Protein AF-A0AAU9BW46-F1 (afdb_monomer)

Radius of gyration: 16.46 Å; Cα contacts (8 Å, |Δi|>4): 139; chains: 1; bounding box: 34×25×50 Å

Solvent-accessible surface area (backbone atoms only — not comparable to full-atom values): 5213 Å² total; per-residue (Å²): 108,73,66,57,55,55,42,40,76,72,70,44,59,46,84,74,39,66,49,77,47,81,48,74,54,96,91,35,59,17,41,37,42,37,35,44,33,56,28,46,78,78,49,28,61,73,22,16,72,78,42,52,67,78,56,46,56,50,44,50,71,77,39,77,82,71,76,72,53,60,45,56,74,70,33,78,75,46,66,50,75,49,76,44,75,57,80,134

Structure (mmCIF, N/CA/C/O backbone):
data_AF-A0AAU9BW46-F1
#
_entry.id   AF-A0AAU9BW46-F1
#
loop_
_atom_site.group_PDB
_atom_site.id
_atom_site.type_symbol
_atom_site.label_atom_id
_atom_site.label_alt_id
_atom_site.label_comp_id
_atom_site.label_asym_id
_atom_site.lab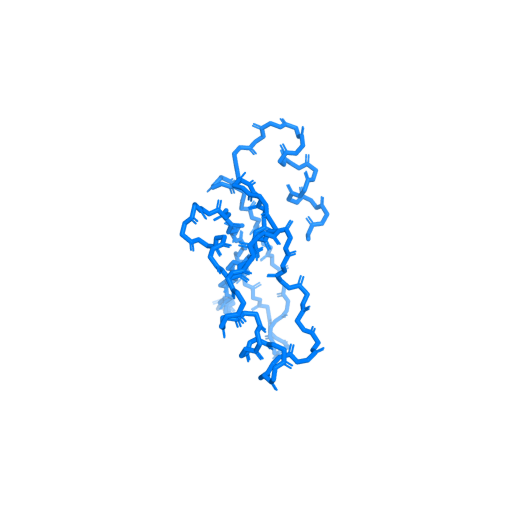el_entity_id
_atom_site.label_seq_id
_atom_site.pdbx_PDB_ins_code
_atom_site.Cartn_x
_atom_site.Cartn_y
_atom_site.Cartn_z
_atom_site.occupancy
_atom_site.B_iso_or_equiv
_atom_site.auth_seq_id
_atom_site.auth_comp_id
_atom_site.auth_asym_id
_atom_site.auth_atom_id
_atom_site.pdbx_PDB_model_num
ATOM 1 N N . MET A 1 1 ? -3.228 6.180 1.575 1.00 68.31 1 MET A N 1
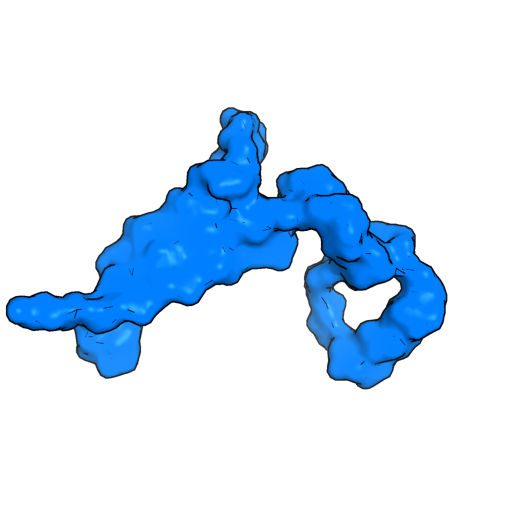ATOM 2 C CA . MET A 1 1 ? -3.236 6.695 2.967 1.00 68.31 1 MET A CA 1
ATOM 3 C C . MET A 1 1 ? -2.361 7.940 3.042 1.00 68.31 1 MET A C 1
ATOM 5 O O . MET A 1 1 ? -1.147 7.791 3.133 1.00 68.31 1 MET A O 1
ATOM 9 N N . PRO A 1 2 ? -2.937 9.154 3.003 1.00 86.19 2 PRO A N 1
ATOM 10 C CA . PRO A 1 2 ? -2.156 10.396 2.941 1.00 86.19 2 PRO A CA 1
ATOM 11 C C . PRO A 1 2 ? -1.124 10.550 4.068 1.00 86.19 2 PRO A C 1
ATOM 13 O O . PRO A 1 2 ? -0.046 11.098 3.861 1.00 86.19 2 PRO A O 1
ATOM 16 N N . GLU A 1 3 ? -1.418 10.028 5.262 1.00 93.62 3 GLU A N 1
ATOM 17 C CA . GLU A 1 3 ? -0.468 10.049 6.376 1.00 93.62 3 GLU A CA 1
ATOM 18 C C . GLU A 1 3 ? 0.784 9.198 6.122 1.00 93.62 3 GLU A C 1
ATOM 20 O O . GLU A 1 3 ? 1.890 9.646 6.428 1.00 93.62 3 GLU A O 1
ATOM 25 N N . PHE A 1 4 ? 0.630 7.985 5.588 1.00 96.12 4 PHE A N 1
ATOM 26 C CA . PHE A 1 4 ? 1.773 7.118 5.308 1.00 96.12 4 PHE A CA 1
ATOM 27 C C . PHE A 1 4 ? 2.660 7.712 4.216 1.00 96.12 4 PHE A C 1
ATOM 29 O O . PHE A 1 4 ? 3.871 7.775 4.411 1.00 96.12 4 PHE A O 1
ATOM 36 N N . GLU A 1 5 ? 2.067 8.266 3.156 1.00 95.94 5 GLU A N 1
ATOM 37 C CA . GLU A 1 5 ? 2.827 8.971 2.116 1.00 95.94 5 GLU A CA 1
ATOM 38 C C . GLU A 1 5 ? 3.603 10.162 2.684 1.00 95.94 5 GLU A C 1
ATOM 40 O O . GLU A 1 5 ? 4.802 10.298 2.453 1.00 95.94 5 GLU A O 1
ATOM 45 N N . ARG A 1 6 ? 2.963 10.984 3.527 1.00 97.00 6 ARG A N 1
ATOM 46 C CA . ARG A 1 6 ? 3.633 12.102 4.209 1.00 97.00 6 ARG A CA 1
ATOM 47 C C . ARG A 1 6 ? 4.806 11.627 5.069 1.00 97.00 6 ARG A C 1
ATOM 49 O O . ARG A 1 6 ? 5.856 12.260 5.100 1.00 97.00 6 ARG A O 1
ATOM 56 N N . ARG A 1 7 ? 4.639 10.526 5.805 1.00 96.88 7 ARG A N 1
ATOM 57 C CA . ARG A 1 7 ? 5.686 9.973 6.677 1.00 96.88 7 ARG A CA 1
ATOM 58 C C . ARG A 1 7 ? 6.844 9.372 5.875 1.00 96.88 7 ARG A C 1
ATOM 60 O O . ARG A 1 7 ? 7.987 9.612 6.258 1.00 96.88 7 ARG A O 1
ATOM 67 N N . LYS A 1 8 ? 6.563 8.666 4.773 1.00 96.69 8 LYS A N 1
ATOM 68 C CA . LYS A 1 8 ? 7.570 8.192 3.808 1.00 96.69 8 LYS A CA 1
ATOM 69 C C . LYS A 1 8 ? 8.357 9.368 3.227 1.00 96.69 8 LYS A C 1
ATOM 71 O O . LYS A 1 8 ? 9.582 9.350 3.264 1.00 96.69 8 LYS A O 1
ATOM 76 N N . ALA A 1 9 ? 7.667 10.420 2.777 1.00 96.19 9 ALA A N 1
ATOM 77 C CA . ALA A 1 9 ? 8.292 11.629 2.231 1.00 96.19 9 ALA A CA 1
ATOM 78 C C . ALA A 1 9 ? 9.216 12.338 3.242 1.00 96.19 9 ALA A C 1
ATOM 80 O O . ALA A 1 9 ? 10.221 12.924 2.856 1.00 96.19 9 ALA A O 1
ATOM 81 N N . ASN A 1 10 ? 8.929 12.215 4.541 1.00 96.75 10 ASN A N 1
ATOM 82 C CA . ASN A 1 10 ? 9.789 12.696 5.628 1.00 96.75 10 ASN A CA 1
ATOM 83 C C . ASN A 1 10 ? 10.925 11.718 6.005 1.00 96.75 10 ASN A C 1
ATOM 85 O O . ASN A 1 10 ? 11.512 11.840 7.080 1.00 96.75 10 ASN A O 1
ATOM 89 N N . GLY A 1 11 ? 11.215 10.723 5.163 1.00 94.56 11 GLY A N 1
ATOM 90 C CA . GLY A 1 11 ? 12.336 9.796 5.324 1.00 94.56 11 GLY A CA 1
ATOM 91 C C . GLY A 1 11 ? 12.085 8.624 6.273 1.00 94.56 11 GLY A C 1
ATOM 92 O O . GLY A 1 11 ? 13.024 7.895 6.591 1.00 94.56 11 GLY A O 1
ATOM 93 N N . LYS A 1 12 ? 10.848 8.404 6.747 1.00 94.81 12 LYS A N 1
ATOM 94 C CA . LYS A 1 12 ? 10.550 7.197 7.535 1.00 94.81 12 LYS A CA 1
ATOM 95 C C . LYS A 1 12 ? 10.490 5.971 6.611 1.00 94.81 12 LYS A C 1
ATOM 97 O O . LYS A 1 12 ? 9.736 6.013 5.639 1.00 94.81 12 LYS A O 1
ATOM 102 N N . PRO A 1 13 ? 11.195 4.868 6.930 1.00 95.56 13 PRO A N 1
ATOM 103 C CA . PRO A 1 13 ? 11.077 3.617 6.181 1.00 95.56 13 PRO A CA 1
ATOM 104 C C . PRO A 1 13 ? 9.631 3.114 6.141 1.00 95.56 13 PRO A C 1
ATOM 106 O O . PRO A 1 13 ? 8.959 3.119 7.177 1.00 95.56 13 PRO A O 1
ATOM 109 N N . VAL A 1 14 ? 9.165 2.640 4.977 1.00 96.69 14 VAL A N 1
ATOM 110 C CA . VAL A 1 14 ? 7.786 2.140 4.796 1.00 96.69 14 VAL A CA 1
ATOM 111 C C . VAL A 1 14 ? 7.479 0.990 5.757 1.00 96.69 14 VAL A C 1
ATOM 113 O O . VAL A 1 14 ? 6.402 0.941 6.344 1.00 96.69 14 VAL A O 1
ATOM 116 N N . THR A 1 15 ? 8.459 0.126 6.015 1.00 95.12 15 THR A N 1
ATOM 117 C CA . THR A 1 15 ? 8.358 -1.013 6.945 1.00 95.12 15 THR A CA 1
ATOM 118 C C . THR A 1 15 ? 8.051 -0.631 8.399 1.00 95.12 15 THR A C 1
ATOM 120 O O . THR A 1 15 ? 7.590 -1.480 9.166 1.00 95.12 15 THR A O 1
ATOM 123 N N . LEU A 1 16 ? 8.271 0.634 8.777 1.00 96.31 16 LEU A N 1
ATOM 124 C CA . LEU A 1 16 ? 7.991 1.193 10.105 1.00 96.31 16 LEU A CA 1
ATOM 125 C C . LEU A 1 16 ? 6.719 2.061 10.132 1.00 96.31 16 LEU A C 1
ATOM 127 O O . LEU A 1 16 ? 6.425 2.728 11.131 1.00 96.31 16 LEU A O 1
ATOM 131 N N . LEU A 1 17 ? 5.973 2.125 9.028 1.00 97.75 17 LEU A N 1
ATOM 132 C CA . LEU A 1 17 ? 4.740 2.898 8.954 1.00 97.75 17 LEU A CA 1
ATOM 133 C C . LEU A 1 17 ? 3.569 2.085 9.492 1.00 97.75 17 LEU A C 1
ATOM 135 O O . LEU A 1 17 ? 2.959 1.275 8.798 1.00 97.75 17 LEU A O 1
ATOM 139 N N . GLU A 1 18 ? 3.259 2.356 10.753 1.00 97.38 18 GLU A N 1
ATOM 140 C CA . GLU A 1 18 ? 2.105 1.805 11.454 1.00 97.38 18 GLU A CA 1
ATOM 141 C C . GLU A 1 18 ? 1.181 2.924 11.956 1.00 97.38 18 GLU A C 1
ATOM 143 O O . GLU A 1 18 ? 1.631 4.051 12.220 1.00 97.38 18 GLU A O 1
ATOM 148 N N . HIS A 1 19 ? -0.111 2.617 12.056 1.00 96.38 19 HIS A N 1
ATOM 149 C CA . HIS A 1 19 ? -1.149 3.467 12.636 1.00 96.38 19 HIS A CA 1
ATOM 150 C C . HIS A 1 19 ? -2.091 2.617 13.491 1.00 96.38 19 HIS A C 1
ATOM 152 O O . HIS A 1 19 ? -2.426 1.493 13.120 1.00 96.38 19 HIS A O 1
ATOM 158 N N . TYR A 1 20 ? -2.527 3.172 14.617 1.00 96.75 20 TYR A N 1
ATOM 159 C CA . TYR A 1 20 ? -3.392 2.507 15.580 1.00 96.75 20 TYR A CA 1
ATOM 160 C C . TYR A 1 20 ? -4.551 3.433 15.921 1.00 96.75 20 TYR A C 1
ATOM 162 O O . TYR A 1 20 ? -4.329 4.602 16.230 1.00 96.75 20 TYR A O 1
ATOM 170 N N . GLU A 1 21 ? -5.770 2.909 15.884 1.00 96.88 21 GLU A N 1
ATOM 171 C CA . GLU A 1 21 ? -6.977 3.680 16.170 1.00 96.88 21 GLU A CA 1
ATOM 172 C C . GLU A 1 21 ? -8.001 2.857 16.954 1.00 96.88 21 GLU A C 1
ATOM 174 O O . GLU A 1 21 ? -8.088 1.634 16.817 1.00 96.88 21 GLU A O 1
ATOM 179 N N . VAL A 1 22 ? -8.814 3.546 17.757 1.00 96.94 22 VAL A N 1
ATOM 180 C CA . VAL A 1 22 ? -10.104 3.017 18.206 1.00 96.94 22 VAL A CA 1
ATOM 181 C C . VAL A 1 22 ? -11.148 3.476 17.198 1.00 96.94 22 VAL A C 1
ATOM 183 O O . VAL A 1 22 ? -11.266 4.661 16.898 1.00 96.94 22 VAL A O 1
ATOM 186 N N . THR A 1 23 ? -11.889 2.524 16.654 1.00 96.06 23 THR A N 1
ATOM 187 C CA . THR A 1 23 ? -12.888 2.725 15.610 1.00 96.06 23 THR A CA 1
ATOM 188 C C . THR A 1 23 ? -14.155 1.941 15.945 1.00 96.06 23 THR A C 1
ATOM 190 O O . THR A 1 23 ? -14.273 1.330 17.009 1.00 96.06 23 THR A O 1
ATOM 193 N N . THR A 1 24 ? -15.125 1.949 15.041 1.00 96.12 24 THR A N 1
ATOM 194 C CA . THR A 1 24 ? -16.315 1.105 15.133 1.00 96.12 24 THR A CA 1
ATOM 195 C C . THR A 1 24 ? -16.239 0.006 14.080 1.00 96.12 2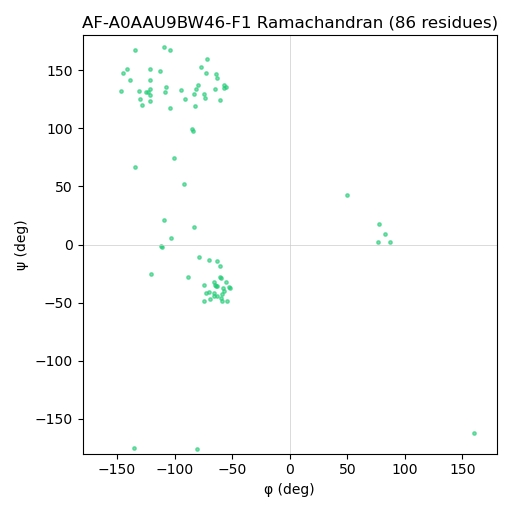4 THR A C 1
ATOM 197 O O . THR A 1 24 ? -15.998 0.272 12.902 1.00 96.12 24 THR A O 1
ATOM 200 N N . TYR A 1 25 ? -16.470 -1.239 14.490 1.00 95.25 25 TYR A N 1
ATOM 201 C CA . TYR A 1 25 ? -16.548 -2.396 13.601 1.00 95.25 25 TYR A CA 1
ATOM 202 C C . TYR A 1 25 ? -17.845 -3.158 13.882 1.00 95.25 25 TYR A C 1
ATOM 204 O O . TYR A 1 25 ? -18.091 -3.570 15.013 1.00 95.25 25 TYR A O 1
ATOM 212 N N . HIS A 1 26 ? -18.714 -3.283 12.871 1.00 93.94 26 HIS A N 1
ATOM 213 C CA . HIS A 1 26 ? -20.061 -3.871 13.003 1.00 93.94 26 HIS A CA 1
ATOM 214 C C . HIS A 1 26 ? -20.884 -3.289 14.167 1.00 93.94 26 HIS A C 1
ATOM 216 O O . HIS A 1 26 ? -21.527 -4.014 14.921 1.00 93.94 26 HIS A O 1
ATOM 222 N N . GLY A 1 27 ? -20.834 -1.962 14.337 1.00 95.19 27 GLY A N 1
ATOM 223 C CA . GLY A 1 27 ? -21.579 -1.239 15.377 1.00 95.19 27 GLY A CA 1
ATOM 224 C C . GLY A 1 27 ? -21.001 -1.341 16.792 1.00 95.19 27 GLY A C 1
ATOM 225 O O . GLY A 1 27 ? -21.584 -0.778 17.713 1.00 95.19 27 GLY A O 1
ATOM 226 N N . LYS A 1 28 ? -19.864 -2.020 16.979 1.00 96.06 28 LYS A N 1
ATOM 227 C CA . LYS A 1 28 ? -19.198 -2.170 18.278 1.00 96.06 28 LYS A CA 1
ATOM 228 C C . LYS A 1 28 ? -17.857 -1.431 18.314 1.00 96.06 28 LYS A C 1
ATOM 230 O O . LYS A 1 28 ? -17.207 -1.326 17.267 1.00 96.06 28 LYS A O 1
ATOM 235 N N . PRO A 1 29 ? -17.420 -0.933 19.484 1.00 97.12 29 PRO A N 1
ATOM 236 C CA . PRO A 1 29 ? -16.068 -0.416 19.659 1.00 97.12 29 PRO A CA 1
ATOM 237 C C . PRO A 1 29 ? -15.024 -1.469 19.276 1.00 97.12 29 PRO A C 1
ATOM 239 O O . PRO A 1 29 ? -15.147 -2.646 19.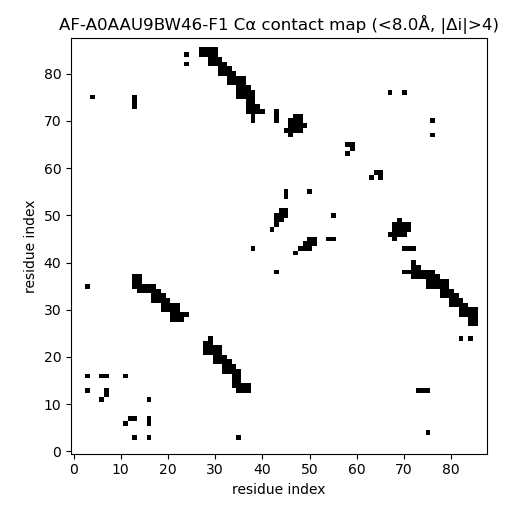615 1.00 97.12 29 PRO A O 1
ATOM 242 N N . ALA A 1 30 ? -14.003 -1.049 18.541 1.00 97.81 30 ALA A N 1
ATOM 243 C CA . ALA A 1 30 ? -12.960 -1.924 18.037 1.00 97.81 30 ALA A CA 1
ATOM 244 C C . ALA A 1 30 ? -11.612 -1.211 18.028 1.00 97.81 30 ALA A C 1
ATOM 246 O O . ALA A 1 30 ? -11.532 -0.012 17.772 1.00 97.81 30 ALA A O 1
ATOM 247 N N . PHE A 1 31 ? -10.543 -1.962 18.251 1.00 97.69 31 PHE A N 1
ATOM 248 C CA . PHE A 1 31 ? -9.184 -1.502 18.017 1.00 97.69 31 PHE A CA 1
ATOM 249 C C . PHE A 1 31 ? -8.736 -1.944 16.626 1.00 97.69 31 PHE A C 1
ATOM 251 O O . PHE A 1 31 ? -8.908 -3.110 16.258 1.00 97.69 31 PHE A O 1
ATOM 258 N N . ARG A 1 32 ? -8.150 -1.028 15.853 1.00 97.69 32 ARG A N 1
ATOM 259 C CA . ARG A 1 32 ? -7.589 -1.315 14.533 1.00 97.69 32 ARG A CA 1
ATOM 260 C C . ARG A 1 32 ? -6.118 -0.926 14.469 1.00 97.69 32 ARG A C 1
ATOM 262 O O . ARG A 1 32 ? -5.742 0.194 14.798 1.00 97.69 32 ARG A O 1
ATOM 269 N N . CYS A 1 33 ? -5.311 -1.852 13.967 1.00 97.50 33 CYS A N 1
ATOM 270 C CA . CYS A 1 33 ? -3.925 -1.637 13.577 1.00 97.50 33 CYS A CA 1
ATOM 271 C C . CYS A 1 33 ? -3.815 -1.654 12.050 1.00 97.50 33 CYS A C 1
ATOM 273 O O . CYS A 1 33 ? -4.386 -2.527 11.395 1.00 97.50 33 CYS A O 1
ATOM 275 N N . LEU A 1 34 ? -3.065 -0.705 11.495 1.00 97.75 34 LEU A N 1
ATOM 276 C CA . LEU A 1 34 ? -2.714 -0.622 10.085 1.00 97.75 34 LEU A CA 1
ATOM 277 C C . LEU A 1 34 ? -1.194 -0.637 9.935 1.00 97.75 34 LEU A C 1
ATOM 279 O O . LEU A 1 34 ? -0.511 0.135 10.607 1.00 97.75 34 LEU A O 1
ATOM 283 N N . LYS A 1 35 ? -0.671 -1.442 9.008 1.00 97.75 35 LYS A N 1
ATOM 284 C CA . LYS A 1 35 ? 0.758 -1.498 8.670 1.00 97.75 35 LYS A CA 1
ATOM 285 C C . LYS A 1 35 ? 0.971 -1.395 7.166 1.00 97.75 35 LYS A C 1
ATOM 287 O O . LYS A 1 35 ? 0.392 -2.179 6.416 1.00 97.75 35 LYS A O 1
ATOM 292 N N . ALA A 1 36 ? 1.785 -0.436 6.729 1.00 97.75 36 ALA A N 1
ATOM 293 C CA . ALA A 1 36 ? 2.091 -0.253 5.313 1.00 97.75 36 ALA A CA 1
ATOM 294 C C . ALA A 1 36 ? 2.849 -1.458 4.735 1.00 97.75 36 ALA A C 1
ATOM 296 O O . ALA A 1 36 ? 3.656 -2.094 5.416 1.00 97.75 36 ALA A O 1
ATOM 297 N N . ILE A 1 37 ? 2.598 -1.742 3.460 1.00 97.19 37 ILE A N 1
ATOM 298 C CA . ILE A 1 37 ? 3.284 -2.768 2.67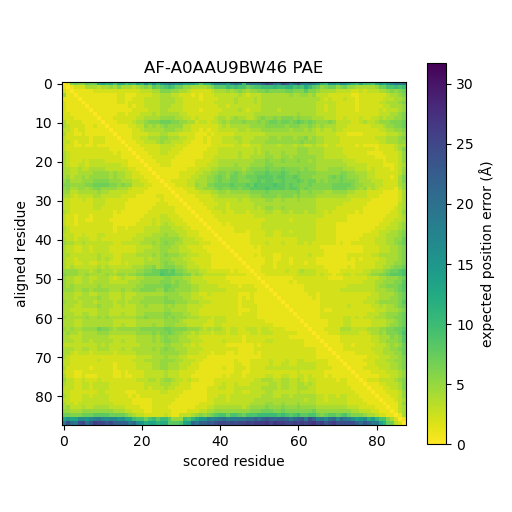9 1.00 97.19 37 ILE A CA 1
ATOM 299 C C . ILE A 1 37 ? 4.266 -2.062 1.755 1.00 97.19 37 ILE A C 1
ATOM 301 O O . ILE A 1 37 ? 3.862 -1.283 0.893 1.00 97.19 37 ILE A O 1
ATOM 305 N N . GLU A 1 38 ? 5.548 -2.344 1.938 1.00 97.19 38 GLU A N 1
ATOM 306 C CA . GLU A 1 38 ? 6.598 -1.884 1.036 1.00 97.19 38 GLU A CA 1
ATOM 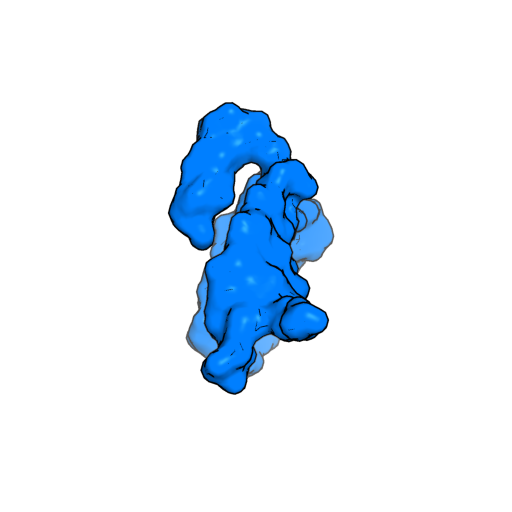307 C C . GLU A 1 38 ? 6.690 -2.805 -0.184 1.00 97.19 38 GLU A C 1
ATOM 309 O O . GLU A 1 38 ? 6.719 -4.032 -0.051 1.00 97.19 38 GLU A O 1
ATOM 314 N N . THR A 1 39 ? 6.765 -2.227 -1.377 1.00 97.44 39 THR A N 1
ATOM 315 C CA . THR A 1 39 ? 7.040 -2.971 -2.607 1.00 97.44 39 THR A CA 1
ATOM 316 C C . THR A 1 39 ? 8.509 -3.386 -2.671 1.00 97.44 39 THR A C 1
ATOM 318 O O . THR A 1 39 ? 9.437 -2.580 -2.593 1.00 97.44 39 THR A O 1
ATOM 321 N N . GLN A 1 40 ? 8.726 -4.683 -2.862 1.00 97.00 40 GLN A N 1
ATOM 322 C CA . GLN A 1 40 ? 10.040 -5.296 -3.045 1.00 97.00 40 GLN A CA 1
ATOM 323 C C . GLN A 1 40 ? 10.266 -5.656 -4.523 1.00 97.00 40 GLN A C 1
ATOM 325 O O . GLN A 1 40 ? 9.303 -5.694 -5.293 1.00 97.00 40 GLN A O 1
ATOM 330 N N . PRO A 1 41 ? 11.499 -5.998 -4.951 1.00 97.31 41 PRO A N 1
ATOM 331 C CA . PRO A 1 41 ? 11.774 -6.346 -6.349 1.00 97.31 41 PRO A CA 1
ATOM 332 C C . PRO A 1 41 ? 10.853 -7.432 -6.924 1.00 97.31 41 PRO A C 1
ATOM 334 O O . PRO A 1 41 ? 10.432 -7.349 -8.075 1.00 97.31 41 PRO A O 1
ATOM 337 N N . ALA A 1 42 ? 10.477 -8.429 -6.117 1.00 96.31 42 ALA A N 1
ATOM 338 C CA . ALA A 1 42 ? 9.567 -9.490 -6.547 1.00 96.31 42 ALA A CA 1
ATOM 339 C C . ALA A 1 42 ? 8.146 -8.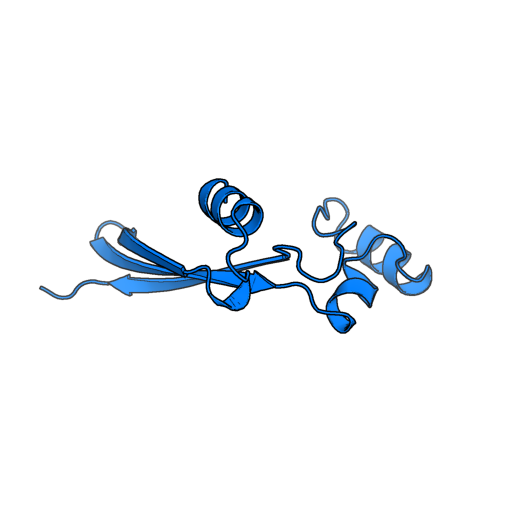978 -6.852 1.00 96.31 42 ALA A C 1
ATOM 341 O O . ALA A 1 42 ? 7.487 -9.504 -7.749 1.00 96.31 42 ALA A O 1
ATOM 342 N N . CYS A 1 43 ? 7.687 -7.938 -6.148 1.00 97.62 43 CYS A N 1
ATOM 343 C CA . CYS A 1 43 ? 6.372 -7.327 -6.352 1.00 97.62 43 CYS A CA 1
ATOM 344 C C . CYS A 1 43 ? 6.254 -6.721 -7.757 1.00 97.62 43 CYS A C 1
ATOM 346 O O . CYS A 1 43 ? 5.202 -6.801 -8.391 1.00 97.62 43 CYS A O 1
ATOM 348 N N . LEU A 1 44 ? 7.351 -6.157 -8.272 1.00 97.50 44 LEU A N 1
ATOM 349 C CA . LEU A 1 44 ? 7.350 -5.388 -9.517 1.00 97.50 44 LEU A CA 1
ATOM 350 C C . LEU A 1 44 ? 7.132 -6.241 -10.770 1.00 97.50 44 LEU A C 1
ATOM 352 O O . LEU A 1 44 ? 6.782 -5.707 -11.816 1.00 97.50 44 LEU A O 1
ATOM 356 N N . ARG A 1 45 ? 7.240 -7.571 -10.663 1.00 96.38 45 ARG A N 1
ATOM 357 C CA . ARG A 1 45 ? 6.931 -8.482 -11.774 1.00 96.38 45 ARG A CA 1
ATOM 358 C C . ARG A 1 45 ? 5.480 -8.368 -12.255 1.00 96.38 45 ARG A C 1
ATOM 360 O O . ARG A 1 45 ? 5.214 -8.659 -13.419 1.00 96.38 45 ARG A O 1
ATOM 367 N N . CYS A 1 46 ? 4.568 -7.972 -11.367 1.00 97.19 46 CYS A N 1
ATOM 368 C CA . CYS A 1 46 ? 3.152 -7.760 -11.677 1.00 97.19 46 CYS A CA 1
ATOM 369 C C . CYS A 1 46 ? 2.690 -6.326 -11.400 1.00 97.19 46 CYS A C 1
ATOM 371 O O . CYS A 1 46 ? 1.722 -5.883 -12.001 1.00 97.19 46 CYS A O 1
ATOM 373 N N . HIS A 1 47 ? 3.365 -5.619 -10.493 1.00 97.81 47 HIS A N 1
ATOM 374 C CA . HIS A 1 47 ? 2.942 -4.310 -9.999 1.00 97.81 47 HIS A CA 1
ATOM 375 C C . HIS A 1 47 ? 3.854 -3.159 -10.466 1.00 97.81 47 HIS A C 1
ATOM 377 O O . HIS A 1 47 ? 3.602 -2.008 -10.129 1.00 97.81 47 HIS A O 1
ATOM 383 N N . GLY A 1 48 ? 4.923 -3.445 -11.215 1.00 97.31 48 GLY A N 1
ATOM 384 C CA . GLY A 1 48 ? 5.883 -2.438 -11.677 1.00 97.31 48 GLY A CA 1
ATOM 385 C C . GLY A 1 48 ? 5.422 -1.649 -12.903 1.00 97.31 48 GLY A C 1
ATOM 386 O O . GLY A 1 48 ? 4.303 -1.822 -13.385 1.00 97.31 48 GLY A O 1
ATOM 387 N N . GLU A 1 49 ? 6.304 -0.788 -13.411 1.00 95.94 49 GLU A N 1
ATOM 388 C CA . GLU A 1 49 ? 6.129 -0.097 -14.701 1.00 95.94 49 GLU A CA 1
ATOM 389 C C . GLU A 1 49 ? 6.338 -1.063 -15.884 1.00 95.94 49 GLU A C 1
ATOM 391 O O . GLU A 1 49 ? 5.532 -1.100 -16.813 1.00 95.94 49 GLU A O 1
ATOM 396 N N . ASP A 1 50 ? 7.356 -1.926 -15.799 1.00 95.50 50 ASP A N 1
ATOM 397 C CA . ASP A 1 50 ? 7.744 -2.864 -16.860 1.00 95.50 50 ASP A CA 1
ATOM 398 C C . ASP A 1 50 ? 7.230 -4.292 -16.598 1.00 95.50 50 ASP A C 1
ATOM 400 O O . ASP A 1 50 ? 7.975 -5.206 -16.224 1.00 95.50 50 ASP A O 1
ATOM 404 N N . ILE A 1 51 ? 5.927 -4.508 -16.795 1.00 97.44 51 ILE A N 1
ATOM 405 C CA . ILE A 1 51 ? 5.287 -5.821 -16.602 1.00 97.44 51 ILE A CA 1
ATOM 406 C C . ILE A 1 51 ? 5.459 -6.695 -17.862 1.00 97.44 51 ILE A C 1
ATOM 408 O O . ILE A 1 51 ? 5.096 -6.272 -18.963 1.00 97.44 51 ILE A O 1
ATOM 412 N N . PRO A 1 52 ? 5.923 -7.959 -17.748 1.00 97.31 52 PRO A N 1
ATOM 413 C CA . PRO A 1 52 ? 6.031 -8.863 -18.893 1.00 97.31 52 PRO A CA 1
ATOM 414 C C . PRO A 1 52 ? 4.694 -9.071 -19.621 1.00 97.31 52 PRO A C 1
ATOM 416 O O . PRO A 1 52 ? 3.681 -9.392 -19.000 1.00 97.31 52 PRO A O 1
ATOM 419 N N . ALA A 1 53 ? 4.703 -9.005 -20.957 1.00 97.56 53 ALA A N 1
ATOM 420 C CA . ALA A 1 53 ? 3.489 -9.058 -21.781 1.00 97.56 53 ALA A CA 1
ATOM 421 C C . ALA A 1 53 ? 2.537 -10.250 -21.510 1.00 97.56 53 ALA A C 1
ATOM 423 O O . ALA A 1 53 ? 1.322 -10.058 -21.576 1.00 97.56 53 ALA A O 1
ATOM 424 N N . PRO A 1 54 ? 3.004 -11.484 -21.212 1.00 97.44 54 PRO A N 1
ATOM 425 C CA . PRO A 1 54 ? 2.098 -12.573 -20.838 1.00 97.44 54 PRO A CA 1
ATOM 426 C C . PRO A 1 54 ? 1.344 -12.320 -19.526 1.00 97.44 54 PRO A C 1
ATOM 428 O O . PRO A 1 54 ? 0.184 -12.706 -19.416 1.00 97.44 54 PRO A O 1
ATOM 431 N N . ILE A 1 55 ? 1.989 -11.666 -18.554 1.00 97.31 55 ILE A N 1
ATOM 432 C CA . ILE A 1 55 ? 1.391 -11.315 -17.261 1.00 97.31 55 ILE A CA 1
ATOM 433 C C . ILE A 1 55 ? 0.421 -10.155 -17.455 1.00 97.31 55 ILE A C 1
ATOM 435 O O . ILE A 1 55 ? -0.730 -10.270 -17.049 1.00 97.31 55 ILE A O 1
ATOM 439 N N . LEU A 1 56 ? 0.852 -9.095 -18.146 1.00 96.94 56 LEU A N 1
ATOM 440 C CA . LEU A 1 56 ? 0.026 -7.918 -18.417 1.00 96.94 56 LEU A CA 1
ATOM 441 C C . LEU A 1 56 ? -1.296 -8.298 -19.094 1.00 96.94 56 LEU A C 1
ATOM 443 O O . LEU A 1 56 ? -2.359 -7.957 -18.590 1.00 96.94 56 LEU A O 1
ATOM 447 N N . ARG A 1 57 ? -1.243 -9.121 -20.153 1.00 97.81 57 ARG A N 1
ATOM 448 C CA . ARG A 1 57 ? -2.452 -9.619 -20.831 1.00 97.81 57 ARG A CA 1
ATOM 449 C C . ARG A 1 57 ? -3.400 -10.353 -19.885 1.00 97.81 57 ARG A C 1
ATOM 451 O O . ARG A 1 57 ? -4.609 -10.193 -20.005 1.00 97.81 57 ARG A O 1
ATOM 458 N N . LYS A 1 58 ? -2.872 -11.167 -18.962 1.00 98.00 58 LYS A N 1
ATOM 459 C CA . LYS A 1 58 ? -3.721 -11.909 -18.024 1.00 98.00 58 LYS A CA 1
ATOM 460 C C . LYS A 1 58 ? -4.297 -11.012 -16.933 1.00 98.00 58 LYS A C 1
ATOM 462 O O . LYS A 1 58 ? -5.437 -11.223 -16.529 1.00 98.00 58 LYS A O 1
ATOM 467 N N . LEU A 1 59 ? -3.534 -10.016 -16.485 1.00 97.75 59 LEU A N 1
ATOM 468 C CA . LEU A 1 59 ? -4.028 -8.996 -15.566 1.00 97.75 59 LEU A CA 1
ATOM 469 C C . LEU A 1 59 ? -5.149 -8.175 -16.213 1.00 97.75 59 LEU A C 1
ATOM 471 O O . LEU A 1 59 ? -6.174 -7.986 -15.577 1.00 97.75 59 LEU A O 1
ATOM 475 N N . ASP A 1 60 ? -5.006 -7.761 -17.473 1.00 97.12 60 ASP A N 1
ATOM 476 C CA . ASP A 1 60 ? -6.038 -6.997 -18.191 1.00 97.12 60 ASP A CA 1
ATOM 477 C C . ASP A 1 60 ? -7.325 -7.807 -18.421 1.00 97.12 60 ASP A C 1
ATOM 479 O O . ASP A 1 60 ? -8.423 -7.261 -18.349 1.00 97.12 60 ASP A O 1
ATOM 483 N N . GLU A 1 61 ? -7.204 -9.118 -18.656 1.00 98.12 61 GLU A N 1
ATOM 484 C CA . GLU A 1 61 ? -8.351 -10.025 -18.793 1.00 98.12 61 GLU A CA 1
ATOM 485 C C . GLU A 1 61 ? -9.098 -10.224 -17.464 1.00 98.12 61 GLU A C 1
ATOM 487 O O . GLU A 1 61 ? -10.327 -10.183 -17.431 1.00 98.12 61 GLU A O 1
ATOM 492 N N . LEU A 1 62 ? -8.370 -10.473 -16.369 1.00 98.19 62 LEU A N 1
ATOM 493 C CA . LEU A 1 62 ? -8.971 -10.837 -15.079 1.00 98.19 62 LEU A CA 1
ATOM 494 C C . LEU A 1 62 ? -9.325 -9.630 -14.203 1.00 98.19 62 LEU A C 1
ATOM 496 O O . LEU A 1 62 ? -10.232 -9.717 -13.377 1.00 98.19 62 LEU A O 1
ATOM 500 N N . TYR A 1 63 ? -8.605 -8.522 -14.366 1.00 97.62 63 TYR A N 1
ATOM 501 C CA . TYR A 1 63 ? -8.692 -7.323 -13.537 1.00 97.62 63 TYR A CA 1
ATOM 502 C C . TYR A 1 63 ? -8.735 -6.064 -14.426 1.00 97.62 63 TYR A C 1
ATOM 504 O O . TYR A 1 63 ? -7.817 -5.245 -14.396 1.00 97.62 63 TYR A O 1
ATOM 512 N N . PRO A 1 64 ? -9.813 -5.853 -15.206 1.00 95.56 64 PRO A N 1
ATOM 513 C CA . PRO A 1 64 ? -9.916 -4.731 -16.151 1.00 95.56 64 PRO A CA 1
ATOM 514 C C . PRO A 1 64 ? -9.900 -3.337 -15.492 1.00 95.56 64 PRO A C 1
ATOM 516 O O . PRO A 1 64 ? -9.735 -2.334 -16.180 1.00 95.56 64 PRO A O 1
ATOM 519 N N . GLY A 1 65 ? -10.084 -3.262 -14.170 1.00 96.56 65 GLY A N 1
ATOM 520 C CA . GLY A 1 65 ? -9.989 -2.036 -13.371 1.00 96.56 65 GLY A CA 1
ATOM 521 C C . GLY A 1 65 ? -8.762 -1.985 -12.460 1.00 96.56 65 GLY A C 1
ATOM 522 O O . GLY A 1 65 ? -8.802 -1.290 -11.449 1.00 96.56 65 GLY A O 1
ATOM 523 N N . ASP A 1 66 ? -7.719 -2.766 -12.748 1.00 96.94 66 ASP A N 1
ATOM 524 C CA . ASP A 1 66 ? -6.510 -2.819 -11.928 1.00 96.94 66 ASP A CA 1
ATOM 525 C C . ASP A 1 66 ? -5.813 -1.450 -11.840 1.00 96.94 66 ASP A C 1
ATOM 527 O O . ASP A 1 66 ? -5.459 -0.842 -12.850 1.00 96.94 66 ASP A O 1
ATOM 531 N N . GLN A 1 67 ? -5.610 -0.980 -10.609 1.00 95.44 67 GLN A N 1
ATOM 532 C CA . GLN A 1 67 ? -4.904 0.263 -10.285 1.00 95.44 67 GLN A CA 1
ATOM 533 C C . GLN A 1 67 ? -3.564 0.006 -9.581 1.00 95.44 67 GLN A C 1
ATOM 535 O O . GLN A 1 67 ? -2.853 0.950 -9.249 1.00 95.44 67 GLN A O 1
ATOM 540 N N . ALA A 1 68 ? -3.208 -1.256 -9.328 1.00 96.69 68 ALA A N 1
ATOM 541 C CA . ALA A 1 68 ? -2.029 -1.633 -8.561 1.00 96.69 68 ALA A CA 1
ATOM 542 C C . ALA A 1 68 ? -0.808 -1.854 -9.474 1.00 96.69 68 ALA A C 1
ATOM 544 O O . ALA A 1 68 ? -0.172 -2.904 -9.421 1.00 96.69 68 ALA A O 1
ATOM 545 N N . ARG A 1 69 ? -0.478 -0.885 -10.332 1.00 96.25 69 ARG A N 1
ATOM 546 C CA . ARG A 1 69 ? 0.640 -0.965 -11.291 1.00 96.25 69 ARG A CA 1
ATOM 547 C C . ARG A 1 69 ? 1.467 0.319 -11.282 1.00 96.25 69 ARG A C 1
ATOM 549 O O . ARG A 1 69 ? 1.017 1.334 -10.761 1.00 96.25 69 ARG A O 1
ATOM 556 N N . GLY A 1 70 ? 2.647 0.282 -11.902 1.00 97.12 70 GLY A N 1
ATOM 557 C CA . GLY A 1 70 ? 3.537 1.443 -11.988 1.00 97.12 70 GLY A CA 1
ATOM 558 C C . GLY A 1 70 ? 4.315 1.732 -10.705 1.00 97.12 70 GLY A C 1
ATOM 559 O O . GLY A 1 70 ? 4.817 2.834 -10.531 1.00 97.12 70 GLY A O 1
ATOM 560 N N . PHE A 1 71 ? 4.405 0.764 -9.792 1.00 97.38 71 PHE A N 1
ATOM 561 C CA . PHE A 1 71 ? 5.183 0.924 -8.571 1.00 97.38 71 PHE A CA 1
ATOM 562 C C . PHE A 1 71 ? 6.686 0.784 -8.825 1.00 97.38 71 PHE A C 1
ATOM 564 O O . PHE A 1 71 ? 7.139 0.029 -9.689 1.00 97.38 71 PHE A O 1
ATOM 571 N N . GLN A 1 72 ? 7.463 1.438 -7.973 1.00 96.88 72 GLN A N 1
ATOM 572 C CA . GLN A 1 72 ? 8.906 1.284 -7.844 1.00 96.88 72 GLN A CA 1
ATOM 573 C C . GLN A 1 72 ? 9.247 0.566 -6.533 1.00 96.88 72 GLN A C 1
ATOM 575 O O . GLN A 1 72 ? 8.381 0.340 -5.688 1.00 96.88 72 GLN A O 1
ATOM 580 N N . VAL A 1 73 ? 10.504 0.154 -6.348 1.00 96.62 73 VAL A N 1
ATOM 581 C CA . VAL A 1 73 ? 10.951 -0.436 -5.072 1.00 96.62 73 VAL A CA 1
ATOM 582 C C . VAL A 1 73 ? 10.872 0.625 -3.972 1.00 96.62 73 VAL A C 1
ATOM 584 O O . VAL A 1 73 ? 11.344 1.742 -4.165 1.00 96.62 73 VAL A O 1
ATOM 587 N N . GLY A 1 74 ? 10.316 0.267 -2.812 1.00 95.62 74 GLY A N 1
ATOM 588 C CA . GLY A 1 74 ? 10.151 1.195 -1.688 1.00 95.62 74 GLY A CA 1
ATOM 589 C C . GLY A 1 74 ? 8.855 2.011 -1.734 1.00 95.62 74 GLY A C 1
ATOM 590 O O . GLY A 1 74 ? 8.614 2.851 -0.861 1.00 95.62 74 GLY A O 1
ATOM 591 N N . ASP A 1 75 ? 8.002 1.783 -2.731 1.00 96.88 75 ASP A N 1
ATOM 592 C CA . ASP A 1 75 ? 6.651 2.326 -2.746 1.00 96.88 75 ASP A CA 1
ATOM 593 C C . ASP A 1 75 ? 5.728 1.653 -1.740 1.00 96.88 75 ASP A C 1
ATOM 595 O O . ASP A 1 75 ? 5.969 0.549 -1.249 1.00 96.88 75 ASP A O 1
ATOM 599 N N . ILE A 1 76 ? 4.651 2.362 -1.407 1.00 97.19 76 ILE A N 1
ATOM 600 C CA . ILE A 1 76 ? 3.589 1.819 -0.573 1.00 97.19 76 ILE A CA 1
ATOM 601 C C . I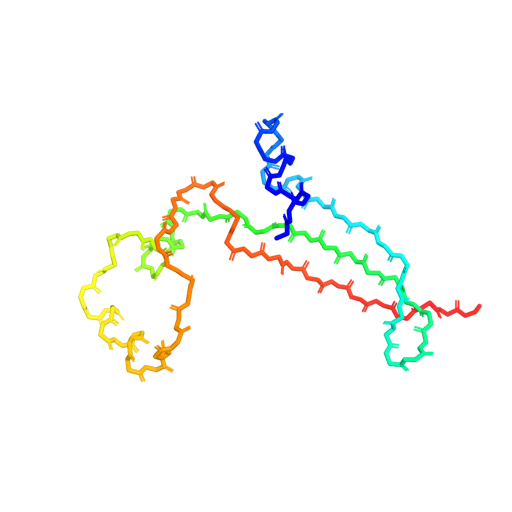LE A 1 76 ? 2.643 1.054 -1.497 1.00 97.19 76 ILE A C 1
ATOM 603 O O . ILE A 1 76 ? 1.788 1.644 -2.150 1.00 97.19 76 ILE A O 1
ATOM 607 N N . GLY A 1 77 ? 2.796 -0.268 -1.544 1.00 95.94 77 GLY A N 1
ATOM 608 C CA . GLY A 1 77 ? 1.963 -1.154 -2.365 1.00 95.94 77 GLY A CA 1
ATOM 609 C C . GLY A 1 77 ? 0.591 -1.448 -1.754 1.00 95.94 77 GLY A C 1
ATOM 610 O O . GLY A 1 77 ? -0.273 -2.027 -2.406 1.00 95.94 77 GLY A O 1
ATOM 611 N N . GLY A 1 78 ? 0.377 -1.076 -0.491 1.00 95.19 78 GLY A N 1
ATOM 612 C CA . GLY A 1 78 ? -0.878 -1.295 0.217 1.00 95.19 78 GLY A CA 1
ATOM 613 C C . GLY A 1 78 ? -0.713 -1.224 1.730 1.00 95.19 78 GLY A C 1
ATOM 614 O O . GLY A 1 78 ? 0.284 -0.710 2.238 1.00 95.19 78 GLY A O 1
ATOM 615 N N . THR A 1 79 ? -1.695 -1.766 2.448 1.00 96.44 79 THR A N 1
ATOM 616 C CA . THR A 1 79 ? -1.731 -1.763 3.914 1.00 96.44 79 THR A CA 1
ATOM 617 C C . THR A 1 79 ? -2.388 -3.039 4.431 1.00 96.44 79 THR A C 1
ATOM 619 O O . THR A 1 79 ? -3.487 -3.386 3.999 1.00 96.44 79 THR A O 1
ATOM 622 N N . PHE A 1 80 ? -1.763 -3.706 5.401 1.00 96.50 80 PHE A N 1
ATOM 623 C CA . PHE A 1 80 ? -2.433 -4.717 6.218 1.00 96.50 80 PHE A CA 1
ATOM 624 C C . PHE A 1 80 ? -3.263 -4.041 7.302 1.00 96.50 80 PHE A C 1
ATOM 626 O O . PHE A 1 80 ? -2.791 -3.105 7.943 1.00 96.50 80 PHE A O 1
ATOM 633 N N . THR A 1 81 ? -4.476 -4.538 7.532 1.00 96.62 81 THR A N 1
ATOM 634 C CA . THR A 1 81 ? -5.345 -4.080 8.617 1.00 96.62 81 THR A CA 1
ATOM 635 C C . THR A 1 81 ? -5.753 -5.257 9.490 1.00 96.62 81 THR A C 1
ATOM 637 O O . THR A 1 81 ? -6.183 -6.294 8.986 1.00 96.62 81 THR A O 1
ATOM 640 N N . VAL A 1 82 ? -5.613 -5.097 10.803 1.00 97.25 82 VAL A N 1
ATOM 641 C CA . VAL A 1 82 ? -6.101 -6.045 11.807 1.00 97.25 82 VAL A CA 1
ATOM 642 C C . VAL A 1 82 ? -7.065 -5.288 12.698 1.00 97.25 82 VAL A C 1
ATOM 644 O O . VAL A 1 82 ? -6.713 -4.252 13.254 1.00 97.25 82 VAL A O 1
ATOM 647 N N . THR A 1 83 ? -8.294 -5.782 12.803 1.00 97.31 83 THR A N 1
ATOM 648 C CA . THR A 1 83 ? -9.33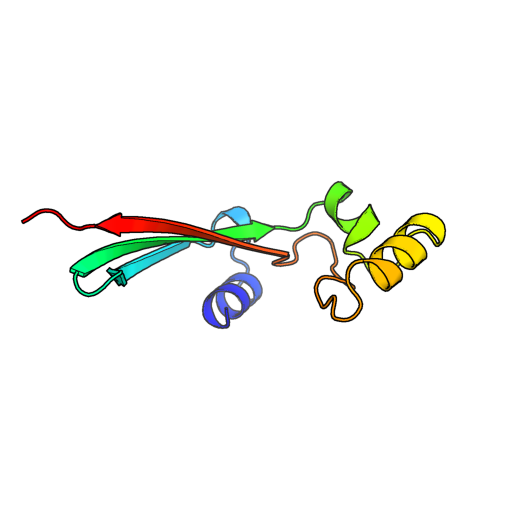5 -5.192 13.649 1.00 97.31 83 THR A CA 1
ATOM 649 C C . THR A 1 83 ? -9.793 -6.235 14.659 1.00 97.31 83 THR A C 1
ATOM 651 O O . THR A 1 83 ? -10.148 -7.343 14.266 1.00 97.31 83 THR A O 1
ATOM 654 N N . THR A 1 84 ? -9.801 -5.877 15.940 1.00 96.81 84 THR A N 1
ATOM 655 C CA . THR A 1 84 ? -10.382 -6.685 17.018 1.00 96.81 84 THR A CA 1
ATOM 656 C C . THR A 1 84 ? -11.465 -5.882 17.716 1.00 96.81 84 THR A C 1
ATOM 658 O O . THR A 1 84 ? -11.322 -4.672 17.896 1.00 96.81 84 THR A O 1
ATOM 661 N N . LEU A 1 85 ? -12.554 -6.541 18.105 1.00 97.38 85 LEU A N 1
ATOM 662 C CA . LEU A 1 85 ? -13.530 -5.917 18.990 1.00 97.38 85 LEU A CA 1
ATOM 663 C C . LEU A 1 85 ? -12.854 -5.608 20.328 1.00 97.38 85 LEU A C 1
ATOM 665 O O . LEU A 1 85 ? -11.992 -6.364 20.777 1.00 97.38 85 LEU A O 1
ATOM 669 N N . LEU A 1 86 ? -13.227 -4.483 20.924 1.00 93.81 86 LEU A N 1
ATOM 670 C CA . LEU A 1 86 ? -12.893 -4.206 22.311 1.00 93.81 86 LEU A CA 1
ATOM 671 C C . LEU A 1 86 ? -13.935 -4.932 23.160 1.00 93.81 86 LEU A C 1
ATOM 673 O O . LEU A 1 86 ? -15.135 -4.712 22.989 1.00 93.81 86 LEU A O 1
ATOM 677 N N . GLU A 1 87 ? -13.472 -5.851 23.996 1.00 80.00 87 GLU A N 1
ATOM 678 C CA . GLU A 1 87 ? -14.296 -6.414 25.061 1.00 80.00 87 GLU A CA 1
ATOM 679 C C . GLU A 1 87 ? -14.465 -5.348 26.156 1.00 80.00 87 GLU A C 1
ATOM 681 O O . GLU A 1 87 ? -13.594 -4.486 26.314 1.00 80.00 87 GLU A O 1
ATOM 686 N N . GLU A 1 88 ? -15.616 -5.359 26.832 1.00 60.94 88 GLU A N 1
ATOM 687 C CA . GLU A 1 88 ? -15.891 -4.480 27.982 1.00 60.94 88 GLU A CA 1
ATOM 688 C C . GLU A 1 88 ? -15.032 -4.841 29.200 1.00 60.94 88 GLU A C 1
ATOM 690 O O . GLU A 1 88 ? -14.822 -6.052 29.444 1.00 60.94 88 GLU A O 1
#

Nearest PDB structures (foldseek):
  8qdx-assembly1_B  TM=4.038E-01  e=9.906E-01  Escherichia coli
  2ret-assembly1_G  TM=4.449E-01  e=1.301E+00  Vibrio vulnificus
  7ds3-assembly1_A  TM=4.529E-01  e=4.439E+00  Gallus gallus
  3lk3-assembly1_A  TM=4.626E-01  e=7.154E+00  Gallus gallus
  7dsb-assembly1_A  TM=4.484E-01  e=8.199E+00  Gallus gallus

Sequence (88 aa):
MPEFERRKANGKPVTLLEHYEVTTYHGKPAFRCLKAIETQPACLRCHGEDIPAPILRKLDELYPGDQARGFQVGDIGGTFTVTTLLEE

Foldseek 3Di:
DVVLVVVVVVVDQLQPDKDWDFDDDPNATKIKIKGFDFDDPVNQCQQAPDHDPVNVVVCCVPPVPDPRHHDDGRDRSDMDMDMDGDDD

Secondary structure (DSSP, 8-state):
-HHHHHHHHTT--GGG-EEEEEEEETTEEEEEEEEEEEP-TTTHHHHBSS--HHHHHHHHHH-TT----SB-TT-EEEEEEEEEEPP-

pLDDT: mean 95.66, std 5.29, range [60.94, 98.19]

Mean predicted aligned error: 3.41 Å

InterPro domains:
  IPR021796 Tll0287-like domain [PF11845] (16-83)

Organism: NCBI:txid438856